Protein AF-A0A0B1SG20-F1 (afdb_monomer_lite)

pLDDT: mean 73.21, std 18.2, range [23.12, 96.12]

InterPro domains:
  IPR000331 Rap/Ran-GAP domain [PF02145] (2-87)
  IPR000331 Rap/Ran-GAP domain [PS50085] (1-107)
  IPR027107 Tuberin/Ral GTPase-activating protein subunit alpha [PTHR10063] (2-86)
  IPR035974 Rap/Ran-GAP superfamily [G3DSA:3.40.50.11210] (1-91)
  IPR035974 Rap/Ran-GAP superfamily [SSF111347] (1-87)

Structure (mmCIF, N/CA/C/O backbone):
data_AF-A0A0B1SG20-F1
#
_entry.id   AF-A0A0B1SG20-F1
#
loop_
_atom_site.group_PDB
_atom_site.id
_atom_site.type_symbol
_atom_site.label_atom_id
_atom_site.label_alt_id
_atom_site.label_comp_id
_atom_site.label_asym_id
_atom_site.label_entity_id
_atom_site.label_seq_id
_atom_site.pdbx_PDB_ins_code
_atom_site.Cartn_x
_atom_site.Cartn_y
_atom_site.Cartn_z
_atom_site.occupancy
_atom_site.B_iso_or_equiv
_atom_site.auth_seq_id
_atom_site.auth_comp_id
_atom_site.auth_asym_id
_atom_site.auth_atom_id
_atom_site.pdbx_PDB_model_num
ATOM 1 N N . LEU A 1 1 ? -15.759 2.752 -2.261 1.00 66.25 1 LEU A N 1
ATOM 2 C CA . LEU A 1 1 ? -14.675 2.130 -3.061 1.00 66.25 1 LEU A CA 1
ATOM 3 C C . LEU A 1 1 ? -13.446 3.017 -2.938 1.00 66.25 1 LEU A C 1
ATOM 5 O O . LEU A 1 1 ? -13.624 4.222 -2.870 1.00 66.25 1 LEU A O 1
ATOM 9 N N . LEU A 1 2 ? -12.249 2.433 -2.840 1.00 73.62 2 LEU A N 1
ATOM 10 C CA . LEU A 1 2 ? -11.008 3.153 -2.508 1.00 73.62 2 LEU A CA 1
ATOM 11 C C . LEU A 1 2 ? -10.599 4.209 -3.533 1.00 73.62 2 LEU A C 1
ATOM 13 O O . LEU A 1 2 ? -9.940 5.170 -3.176 1.00 73.62 2 LEU A O 1
ATOM 17 N N . GLY A 1 3 ? -11.008 4.039 -4.785 1.00 85.75 3 GLY A N 1
ATOM 18 C CA . GLY A 1 3 ? -10.676 4.927 -5.887 1.00 85.75 3 GLY A CA 1
ATOM 19 C C . GLY A 1 3 ? -10.754 4.172 -7.207 1.00 85.75 3 GLY A C 1
ATOM 20 O O . GLY A 1 3 ? -11.365 3.099 -7.283 1.00 85.75 3 GLY A O 1
ATOM 21 N N . THR A 1 4 ? -10.105 4.715 -8.227 1.00 92.38 4 THR A N 1
ATOM 22 C CA . THR A 1 4 ? -10.024 4.121 -9.563 1.00 92.38 4 THR A CA 1
ATOM 23 C C . THR A 1 4 ? -8.823 3.174 -9.635 1.00 92.38 4 THR A C 1
ATOM 25 O O . THR A 1 4 ? -7.746 3.529 -9.149 1.00 92.38 4 THR A O 1
ATOM 28 N N . PRO A 1 5 ? -8.959 1.965 -10.213 1.00 94.44 5 PRO A N 1
ATOM 29 C CA . PRO A 1 5 ? -7.810 1.106 -10.463 1.00 94.44 5 PRO A CA 1
ATOM 30 C C . PRO A 1 5 ? -6.901 1.722 -11.537 1.00 94.44 5 PRO A C 1
ATOM 32 O O . PRO A 1 5 ? -7.371 2.113 -12.604 1.00 94.44 5 PRO A O 1
ATOM 35 N N . ILE A 1 6 ? -5.598 1.781 -11.266 1.00 94.62 6 ILE A N 1
ATOM 36 C CA . ILE A 1 6 ? -4.571 2.322 -12.163 1.00 94.62 6 ILE A CA 1
ATOM 37 C C . ILE A 1 6 ? -3.450 1.296 -12.405 1.00 94.62 6 ILE A C 1
ATOM 39 O O . ILE A 1 6 ? -3.075 0.569 -11.479 1.00 94.62 6 ILE A O 1
ATOM 43 N N . PRO A 1 7 ? -2.886 1.220 -13.625 1.00 96.12 7 PRO A N 1
ATOM 44 C CA . PRO A 1 7 ? -1.748 0.350 -13.913 1.00 96.12 7 PRO A CA 1
ATOM 45 C C . PRO A 1 7 ? -0.464 0.855 -13.238 1.00 96.12 7 PRO A C 1
ATOM 47 O O . PRO A 1 7 ? -0.323 2.042 -12.932 1.00 96.12 7 PRO A O 1
ATOM 50 N N . LEU A 1 8 ? 0.505 -0.044 -13.040 1.00 95.50 8 LEU A N 1
ATOM 51 C CA . LEU A 1 8 ? 1.777 0.292 -12.383 1.00 95.50 8 LEU A CA 1
ATOM 52 C C . LEU A 1 8 ? 2.834 0.913 -13.313 1.00 95.50 8 LEU A C 1
ATOM 54 O O . LEU A 1 8 ? 3.915 1.256 -12.844 1.00 95.50 8 LEU A O 1
ATOM 58 N N . ASP A 1 9 ? 2.540 1.101 -14.601 1.00 93.62 9 ASP A N 1
ATOM 59 C CA . ASP A 1 9 ? 3.514 1.536 -15.622 1.00 93.62 9 ASP A CA 1
ATOM 60 C C . ASP A 1 9 ? 4.150 2.905 -15.331 1.00 93.62 9 ASP A C 1
ATOM 62 O O . ASP A 1 9 ? 5.279 3.184 -15.731 1.00 93.62 9 ASP A O 1
ATOM 66 N N . LYS A 1 10 ? 3.431 3.770 -14.606 1.00 92.44 10 LYS A N 1
ATOM 67 C CA . LYS A 1 10 ? 3.910 5.097 -14.177 1.00 92.44 10 LYS A CA 1
ATOM 68 C C . LYS A 1 10 ? 4.557 5.095 -12.791 1.00 92.44 10 LYS A C 1
ATOM 70 O O . LYS A 1 10 ? 4.834 6.156 -12.242 1.00 92.44 10 LYS A O 1
ATOM 75 N N . HIS A 1 11 ? 4.780 3.918 -12.225 1.00 92.44 11 HIS A N 1
ATOM 76 C CA . HIS A 1 11 ? 5.352 3.706 -10.903 1.00 92.44 11 HIS A CA 1
ATOM 77 C C . HIS A 1 11 ? 4.637 4.448 -9.749 1.00 92.44 11 HIS A C 1
ATOM 79 O O . HIS A 1 11 ? 5.293 5.106 -8.933 1.00 92.44 11 HIS A O 1
ATOM 85 N N . PRO A 1 12 ? 3.291 4.381 -9.655 1.00 89.69 12 PRO A N 1
ATOM 86 C CA . PRO A 1 12 ? 2.532 5.140 -8.663 1.00 89.69 12 PRO A CA 1
ATOM 87 C C . PRO A 1 12 ? 2.929 4.715 -7.243 1.00 89.69 12 PRO A C 1
ATOM 89 O O . PRO A 1 12 ? 2.995 3.522 -6.945 1.00 89.69 12 PRO A O 1
ATOM 92 N N . GLY A 1 13 ? 3.234 5.676 -6.365 1.00 84.94 13 GLY A N 1
ATOM 93 C CA . GLY A 1 13 ? 3.652 5.388 -4.985 1.00 84.94 13 GLY A CA 1
ATOM 94 C C . GLY A 1 13 ? 4.904 4.502 -4.872 1.00 84.94 13 GLY A C 1
ATOM 95 O O . GLY A 1 13 ? 5.062 3.791 -3.883 1.00 84.94 13 GLY A O 1
ATOM 96 N N . GLY A 1 14 ? 5.764 4.475 -5.901 1.00 88.00 14 GLY A N 1
ATOM 97 C CA . GLY A 1 14 ? 6.956 3.618 -5.948 1.00 88.00 14 GLY A CA 1
ATOM 98 C C . GLY A 1 14 ? 6.670 2.143 -6.262 1.00 88.00 14 GLY A C 1
ATOM 99 O O . GLY A 1 14 ? 7.557 1.292 -6.133 1.00 88.00 14 GLY A O 1
ATOM 100 N N . LEU A 1 15 ? 5.443 1.808 -6.672 1.00 90.62 15 LEU A N 1
ATOM 101 C CA . LEU A 1 15 ? 5.087 0.460 -7.102 1.00 90.62 15 LEU A CA 1
ATOM 102 C C . LEU A 1 15 ? 5.701 0.157 -8.477 1.00 90.62 15 LEU A C 1
ATOM 104 O O . LEU A 1 15 ? 5.764 1.029 -9.327 1.00 90.62 15 LEU A O 1
ATOM 108 N N . LEU A 1 16 ? 6.176 -1.068 -8.707 1.00 92.81 16 LEU A N 1
ATOM 109 C CA . LEU A 1 16 ? 6.900 -1.439 -9.923 1.00 92.81 16 LEU A CA 1
ATOM 110 C C . LEU A 1 16 ? 6.141 -2.562 -10.640 1.00 92.81 16 LEU A C 1
ATOM 112 O O . LEU A 1 16 ? 5.794 -3.553 -9.977 1.00 92.81 16 LEU A O 1
ATOM 116 N N . PRO A 1 17 ? 5.914 -2.454 -11.962 1.00 93.06 17 PRO A N 1
ATOM 117 C CA . PRO A 1 17 ? 5.288 -3.522 -12.732 1.00 93.06 17 PRO A CA 1
ATOM 118 C C . PRO A 1 17 ? 6.144 -4.794 -12.667 1.00 93.06 17 PRO A C 1
ATOM 120 O O . PRO A 1 17 ? 7.373 -4.740 -12.605 1.00 93.06 17 PRO A O 1
ATOM 123 N N . GLY A 1 18 ? 5.492 -5.957 -12.591 1.00 88.38 18 GLY A N 1
ATOM 124 C CA . GLY A 1 18 ? 6.158 -7.263 -12.477 1.00 88.38 18 GLY A CA 1
ATOM 125 C C . GLY A 1 18 ? 6.737 -7.590 -11.093 1.00 88.38 18 GLY A C 1
ATOM 126 O O . GLY A 1 18 ? 7.027 -8.751 -10.821 1.00 88.38 18 GLY A O 1
ATOM 127 N N . LYS A 1 19 ? 6.857 -6.606 -10.190 1.00 89.44 19 LYS A N 1
ATOM 128 C CA . LYS A 1 19 ? 7.351 -6.813 -8.818 1.00 89.44 19 LYS A CA 1
ATOM 129 C C . LYS A 1 19 ? 6.279 -6.596 -7.754 1.00 89.44 19 LYS A C 1
ATOM 131 O O . LYS A 1 19 ? 6.233 -7.338 -6.778 1.00 89.44 19 LYS A O 1
ATOM 136 N N . HIS A 1 20 ? 5.433 -5.580 -7.919 1.00 90.06 20 HIS A N 1
ATOM 137 C CA . HIS A 1 20 ? 4.448 -5.169 -6.909 1.00 90.06 20 HIS A CA 1
ATOM 138 C C . HIS A 1 20 ? 2.992 -5.407 -7.348 1.00 90.06 20 HIS A C 1
ATOM 140 O O . HIS A 1 20 ? 2.077 -4.899 -6.710 1.00 90.06 20 HIS A O 1
ATOM 146 N N . GLY A 1 21 ? 2.779 -6.199 -8.402 1.00 90.56 21 GLY A N 1
ATOM 147 C CA . GLY A 1 21 ? 1.460 -6.525 -8.948 1.00 90.56 21 GLY A CA 1
ATOM 148 C C . GLY A 1 21 ? 1.257 -5.968 -10.356 1.00 90.56 21 GLY A C 1
ATOM 149 O O . GLY A 1 21 ? 2.219 -5.612 -11.040 1.00 90.56 21 GLY A O 1
ATOM 150 N N . SER A 1 22 ? -0.001 -5.926 -10.791 1.00 93.25 22 SER A N 1
ATOM 151 C CA . SER A 1 22 ? -0.419 -5.414 -12.105 1.00 93.25 22 SER A CA 1
ATOM 152 C C . SER A 1 22 ? -1.104 -4.047 -12.026 1.00 93.25 22 SER A C 1
ATOM 154 O O . SER A 1 22 ? -0.972 -3.242 -12.946 1.00 93.25 22 SER A O 1
ATOM 156 N N . TYR A 1 23 ? -1.796 -3.757 -10.924 1.00 94.12 23 TYR A N 1
ATOM 157 C CA . TYR A 1 23 ? -2.494 -2.494 -10.707 1.00 94.12 23 TYR A CA 1
ATOM 158 C C . TYR A 1 23 ? -2.530 -2.128 -9.222 1.00 94.12 23 TYR A C 1
ATOM 160 O O . TYR A 1 23 ? -2.257 -2.953 -8.348 1.00 94.12 23 TYR A O 1
ATOM 168 N N . THR A 1 24 ? -2.899 -0.882 -8.948 1.00 92.62 24 THR A N 1
ATOM 169 C CA . THR A 1 24 ? -3.284 -0.422 -7.615 1.00 92.62 24 THR A CA 1
ATOM 170 C C . THR A 1 24 ? -4.504 0.493 -7.694 1.00 92.62 24 THR A C 1
ATOM 172 O O . THR A 1 24 ? -5.051 0.679 -8.775 1.00 92.62 24 THR A O 1
ATOM 175 N N . TYR A 1 25 ? -4.948 1.057 -6.574 1.00 92.75 25 TYR A N 1
ATOM 176 C CA . TYR A 1 25 ? -5.998 2.069 -6.541 1.00 92.75 25 TYR A CA 1
ATOM 177 C C . TYR A 1 25 ? -5.414 3.461 -6.330 1.00 92.75 25 TYR A C 1
ATOM 179 O O . TYR A 1 25 ? -4.451 3.641 -5.579 1.00 92.75 25 TYR A O 1
ATOM 187 N N . GLU A 1 26 ? -6.048 4.443 -6.955 1.00 89.56 26 GLU A N 1
ATOM 188 C CA . GLU A 1 26 ? -5.776 5.856 -6.742 1.00 89.56 26 GLU A CA 1
ATOM 189 C C . GLU A 1 26 ? -7.087 6.617 -6.540 1.00 89.56 26 GLU A C 1
ATOM 191 O O . GLU A 1 26 ? -8.058 6.423 -7.276 1.00 89.56 26 GLU A O 1
ATOM 196 N N . TYR A 1 27 ? -7.117 7.473 -5.526 1.00 88.56 27 TYR A N 1
ATOM 197 C CA . TYR A 1 27 ? -8.135 8.505 -5.375 1.00 88.56 27 TYR A CA 1
ATOM 198 C C . TYR A 1 27 ? -7.495 9.853 -5.683 1.00 88.56 27 TYR A C 1
ATOM 200 O O . TYR A 1 27 ? -6.377 10.117 -5.248 1.00 88.56 27 TYR A O 1
ATOM 208 N N . GLN A 1 28 ? -8.191 10.703 -6.425 1.00 87.69 28 GLN A N 1
ATOM 209 C CA . GLN A 1 28 ? -7.703 12.028 -6.773 1.00 87.69 28 GLN A CA 1
ATOM 210 C C . GLN A 1 28 ? -8.852 13.028 -6.683 1.00 87.69 28 GLN A C 1
ATOM 212 O O . GLN A 1 28 ? -9.927 12.775 -7.230 1.00 87.69 28 GLN A O 1
ATOM 217 N N . ASP A 1 29 ? -8.604 14.151 -6.016 1.00 86.62 29 ASP A N 1
ATOM 218 C CA . ASP A 1 29 ? -9.446 15.343 -6.063 1.00 86.62 29 ASP A CA 1
ATOM 219 C C . ASP A 1 29 ? -8.654 16.536 -6.632 1.00 86.62 29 ASP A C 1
ATOM 221 O O . ASP A 1 29 ? -7.595 16.361 -7.240 1.00 86.62 29 ASP A O 1
ATOM 225 N N . GLU A 1 30 ? -9.199 17.748 -6.519 1.00 92.38 30 GLU A N 1
ATOM 226 C CA . GLU A 1 30 ? -8.588 18.958 -7.084 1.00 92.38 30 GLU A CA 1
ATOM 227 C C . GLU A 1 30 ? -7.268 19.356 -6.402 1.00 92.38 30 GLU A C 1
ATOM 229 O O . GLU A 1 30 ? -6.474 20.072 -7.009 1.00 92.38 30 GLU A O 1
ATOM 234 N N . LEU A 1 31 ? -7.026 18.902 -5.168 1.00 88.19 31 LEU A N 1
ATOM 235 C CA . LEU A 1 31 ? -5.907 19.346 -4.326 1.00 88.19 31 LEU A CA 1
ATOM 236 C C . LEU A 1 31 ? -4.959 18.211 -3.938 1.00 88.19 31 LEU A C 1
ATOM 238 O O . LEU A 1 31 ? -3.803 18.442 -3.606 1.00 88.19 31 LEU A O 1
ATOM 242 N N . SER A 1 32 ? -5.440 16.974 -3.940 1.00 83.25 32 SER A N 1
ATOM 243 C CA . SER A 1 32 ? -4.737 15.840 -3.368 1.00 83.25 32 SER A CA 1
ATOM 244 C C . SER A 1 32 ? -4.865 14.601 -4.237 1.00 83.25 32 SER A C 1
ATOM 246 O O . SER A 1 32 ? -5.832 14.381 -4.975 1.00 83.25 32 SER A O 1
ATOM 248 N N . LYS A 1 33 ? -3.839 13.759 -4.141 1.00 85.06 33 LYS A N 1
ATOM 249 C CA . LYS A 1 33 ? -3.780 12.494 -4.856 1.00 85.06 33 LYS A CA 1
ATOM 250 C C . LYS A 1 33 ? -3.256 11.414 -3.942 1.00 85.06 33 LYS A C 1
ATOM 252 O O . LYS A 1 33 ? -2.156 11.487 -3.408 1.00 85.06 33 LYS A O 1
ATOM 257 N N . ILE A 1 34 ? -4.046 10.368 -3.819 1.00 87.00 34 ILE A N 1
ATOM 258 C CA . ILE A 1 34 ? -3.840 9.290 -2.881 1.00 87.00 34 ILE A CA 1
ATOM 259 C C . ILE A 1 34 ? -3.594 8.010 -3.660 1.00 87.00 34 ILE A C 1
ATOM 261 O O . ILE A 1 34 ? -4.517 7.437 -4.233 1.00 87.00 34 ILE A O 1
ATOM 265 N N . THR A 1 35 ? -2.356 7.526 -3.641 1.00 89.62 35 THR A N 1
ATOM 266 C CA . THR A 1 35 ? -2.028 6.189 -4.137 1.00 89.62 35 THR A CA 1
ATOM 267 C C . THR A 1 35 ? -2.069 5.185 -2.991 1.00 89.62 35 THR A C 1
ATOM 269 O O . THR A 1 35 ? -1.381 5.338 -1.981 1.00 89.62 35 THR A O 1
ATOM 272 N N . PHE A 1 36 ? -2.829 4.111 -3.169 1.00 87.38 36 PHE A N 1
ATOM 273 C CA . PHE A 1 36 ? -2.922 3.038 -2.189 1.00 87.38 36 PHE A CA 1
ATOM 274 C C . PHE A 1 36 ? -1.835 1.980 -2.426 1.00 87.38 36 PHE A C 1
ATOM 276 O O . PHE A 1 36 ? -1.590 1.583 -3.560 1.00 87.38 36 PHE A O 1
ATOM 283 N N . LEU A 1 37 ? -1.172 1.495 -1.371 1.00 87.06 37 LEU A N 1
ATOM 284 C CA . LEU A 1 37 ? -0.185 0.407 -1.455 1.00 87.06 37 LEU A CA 1
ATOM 285 C C . LEU A 1 37 ? -0.793 -0.890 -0.912 1.00 87.06 37 LEU A C 1
ATOM 287 O O . LEU A 1 37 ? -0.548 -1.293 0.225 1.00 87.06 37 LEU A O 1
ATOM 291 N N . VAL A 1 38 ? -1.596 -1.554 -1.744 1.00 87.31 38 VAL A N 1
ATOM 292 C CA . VAL A 1 38 ? -2.424 -2.688 -1.314 1.00 87.31 38 VAL A CA 1
ATOM 293 C C . VAL A 1 38 ? -1.609 -3.984 -1.231 1.00 87.31 38 VAL A C 1
ATOM 295 O O . VAL A 1 38 ? -1.284 -4.600 -2.244 1.00 87.31 38 VAL A O 1
ATOM 298 N N . ALA A 1 39 ? -1.318 -4.439 -0.009 1.00 83.94 39 ALA A N 1
ATOM 299 C CA . ALA A 1 39 ? -0.474 -5.612 0.260 1.00 83.94 39 ALA A CA 1
ATOM 300 C C . ALA A 1 39 ? -0.946 -6.920 -0.408 1.00 83.94 39 ALA A C 1
ATOM 302 O O . ALA A 1 39 ? -0.119 -7.769 -0.764 1.00 83.94 39 ALA A O 1
ATOM 303 N N . THR A 1 40 ? -2.261 -7.087 -0.570 1.00 83.69 40 THR A N 1
ATOM 304 C CA . THR A 1 40 ? -2.884 -8.263 -1.198 1.00 83.69 40 THR A CA 1
ATOM 305 C C . THR A 1 40 ? -2.799 -8.267 -2.719 1.00 83.69 40 THR A C 1
ATOM 307 O O . THR A 1 40 ? -2.845 -9.342 -3.308 1.00 83.69 40 THR A O 1
ATOM 310 N N . LEU A 1 41 ? -2.624 -7.104 -3.355 1.00 88.56 41 LEU A N 1
ATOM 311 C CA . LEU A 1 41 ? -2.358 -7.011 -4.796 1.00 88.56 41 LEU A CA 1
ATOM 312 C C . LEU A 1 41 ? -0.884 -7.279 -5.131 1.00 88.56 41 LEU A C 1
ATOM 314 O O . LEU A 1 41 ? -0.549 -7.580 -6.276 1.00 88.56 41 LEU A O 1
ATOM 318 N N . MET A 1 42 ? 0.005 -7.198 -4.137 1.00 88.12 42 MET A N 1
ATOM 319 C CA . MET A 1 42 ? 1.420 -7.505 -4.316 1.00 88.12 42 MET A CA 1
ATOM 320 C C . MET A 1 42 ? 1.645 -9.027 -4.275 1.00 88.12 42 MET A C 1
ATOM 322 O O . MET A 1 42 ? 1.155 -9.689 -3.354 1.00 88.12 42 MET A O 1
ATOM 326 N N . PRO A 1 43 ? 2.439 -9.607 -5.190 1.00 85.94 43 PRO A N 1
ATOM 327 C CA . PRO A 1 43 ? 2.795 -11.021 -5.124 1.00 85.94 43 PRO A CA 1
ATOM 328 C C . PRO A 1 43 ? 3.658 -11.311 -3.887 1.00 85.94 43 PRO A C 1
ATOM 330 O O . PRO A 1 43 ? 4.423 -10.462 -3.423 1.00 85.94 43 PRO A O 1
ATOM 333 N N . GLN A 1 44 ? 3.521 -12.509 -3.320 1.00 79.00 44 GLN A N 1
ATOM 334 C CA . GLN A 1 44 ? 4.429 -13.004 -2.285 1.00 79.00 44 GLN A CA 1
ATOM 335 C C . GLN A 1 44 ? 5.609 -13.705 -2.958 1.00 79.00 44 GLN A C 1
ATOM 337 O O . GLN A 1 44 ? 5.406 -14.560 -3.814 1.00 79.00 44 GLN A O 1
ATOM 342 N N . ALA A 1 45 ? 6.836 -13.336 -2.591 1.00 78.50 45 ALA A N 1
ATOM 343 C CA . ALA A 1 45 ? 8.017 -14.016 -3.107 1.00 78.50 45 ALA A CA 1
ATOM 344 C C . ALA A 1 45 ? 8.224 -15.346 -2.366 1.00 78.50 45 ALA A C 1
ATOM 346 O O . ALA A 1 45 ? 8.148 -15.384 -1.138 1.00 78.50 45 ALA A O 1
ATOM 347 N N . GLU A 1 46 ? 8.524 -16.419 -3.104 1.00 81.50 46 GLU A N 1
ATOM 348 C CA . GLU A 1 46 ? 8.730 -17.768 -2.545 1.00 81.50 46 GLU A CA 1
ATOM 349 C C . GLU A 1 46 ? 9.859 -17.797 -1.500 1.00 81.50 46 GLU A C 1
ATOM 351 O O . GLU A 1 46 ? 9.750 -18.461 -0.474 1.00 81.50 46 GLU A O 1
ATOM 356 N N . ASN A 1 47 ? 10.898 -16.982 -1.706 1.00 84.31 47 ASN A N 1
ATOM 357 C CA . ASN A 1 47 ? 12.040 -16.844 -0.797 1.00 84.31 47 ASN A CA 1
ATOM 358 C C . ASN A 1 47 ? 11.853 -15.753 0.281 1.00 84.31 47 ASN A C 1
ATOM 360 O O . ASN A 1 47 ? 12.824 -15.343 0.915 1.00 84.31 47 ASN A O 1
ATOM 364 N N . ASP A 1 48 ? 10.632 -15.246 0.484 1.00 76.31 48 ASP A N 1
ATOM 365 C CA . ASP A 1 48 ? 10.320 -14.203 1.473 1.00 76.31 48 ASP A CA 1
ATOM 366 C C . ASP A 1 48 ? 9.074 -14.569 2.305 1.00 76.31 48 ASP A C 1
ATOM 368 O O . ASP A 1 48 ? 8.038 -13.900 2.221 1.00 76.31 48 ASP A O 1
ATOM 372 N N . PRO A 1 49 ? 9.146 -15.626 3.141 1.00 75.44 49 PRO A N 1
ATOM 373 C CA . PRO A 1 49 ? 8.006 -16.096 3.935 1.00 75.44 49 PRO A CA 1
ATOM 374 C C . PRO A 1 49 ? 7.497 -15.044 4.931 1.00 75.44 49 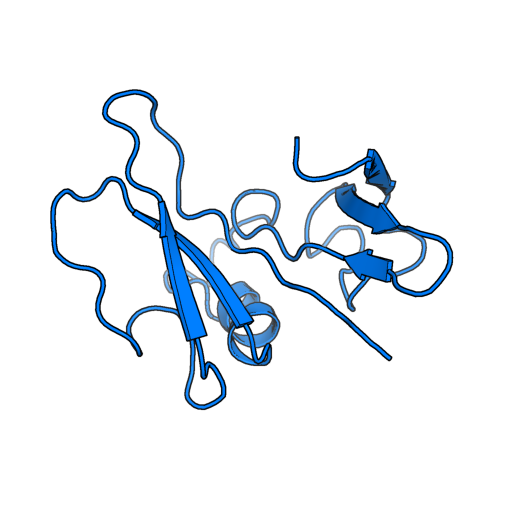PRO A C 1
ATOM 376 O O . PRO A 1 49 ? 6.332 -15.063 5.318 1.00 75.44 49 PRO A O 1
ATOM 379 N N . HIS A 1 50 ? 8.349 -14.093 5.317 1.00 74.38 50 HIS A N 1
ATOM 380 C CA . HIS A 1 50 ? 7.997 -12.996 6.217 1.00 74.38 50 HIS A CA 1
ATOM 381 C C . HIS A 1 50 ? 7.529 -11.726 5.489 1.00 74.38 50 HIS A C 1
ATOM 383 O O . HIS A 1 50 ? 7.288 -10.709 6.140 1.00 74.38 50 HIS A O 1
ATOM 389 N N . CYS A 1 51 ? 7.387 -11.763 4.158 1.00 79.88 51 CYS A N 1
ATOM 390 C CA . CYS A 1 51 ? 6.942 -10.630 3.342 1.00 79.88 51 CYS A CA 1
ATOM 391 C C . CYS A 1 51 ? 7.753 -9.339 3.584 1.00 79.88 51 CYS A C 1
ATOM 393 O O . CYS A 1 51 ? 7.210 -8.230 3.521 1.00 79.88 51 CYS A O 1
ATOM 395 N N . ASN A 1 52 ? 9.054 -9.458 3.857 1.00 79.19 52 ASN A N 1
ATOM 396 C CA . ASN A 1 52 ? 9.947 -8.333 4.120 1.00 79.19 52 ASN A CA 1
ATOM 397 C C . ASN A 1 52 ? 9.968 -7.326 2.968 1.00 79.19 52 ASN A C 1
ATOM 399 O O . ASN A 1 52 ? 10.069 -6.122 3.203 1.00 79.19 52 ASN A O 1
ATOM 403 N N . MET A 1 53 ? 9.858 -7.794 1.725 1.00 80.00 53 MET A N 1
ATOM 404 C CA . MET A 1 53 ? 9.854 -6.933 0.542 1.00 80.00 53 MET A CA 1
ATOM 405 C C . MET A 1 53 ? 8.620 -6.031 0.512 1.00 80.00 53 MET A C 1
ATOM 407 O O . MET A 1 53 ? 8.748 -4.826 0.298 1.00 80.00 53 MET A O 1
ATOM 411 N N . LYS A 1 54 ? 7.443 -6.591 0.818 1.00 81.50 54 LYS A N 1
ATOM 412 C CA . LYS A 1 54 ? 6.203 -5.816 0.968 1.00 81.50 54 LYS A CA 1
ATOM 413 C C . LYS A 1 54 ? 6.309 -4.869 2.157 1.00 81.50 54 LYS A C 1
ATOM 415 O O . LYS A 1 54 ? 6.001 -3.685 2.039 1.00 81.50 54 LYS A O 1
ATOM 420 N N . LYS A 1 55 ? 6.814 -5.376 3.287 1.00 79.06 55 LYS A N 1
ATOM 421 C CA . LYS A 1 55 ? 6.973 -4.609 4.524 1.00 79.06 55 LYS A CA 1
ATOM 422 C C . LYS A 1 55 ? 7.869 -3.391 4.326 1.00 79.06 55 LYS A C 1
ATOM 424 O O . LYS A 1 55 ? 7.523 -2.339 4.831 1.00 79.06 55 LYS A O 1
ATOM 429 N N . LYS A 1 56 ? 8.961 -3.477 3.561 1.00 80.06 56 LYS A N 1
ATOM 430 C CA . LYS A 1 56 ? 9.837 -2.322 3.280 1.00 80.06 56 LYS A CA 1
ATOM 431 C C . LYS A 1 56 ? 9.114 -1.165 2.585 1.00 80.06 56 LYS A C 1
ATOM 433 O O . LYS A 1 56 ? 9.381 -0.017 2.911 1.00 80.06 56 LYS A O 1
ATOM 438 N N . LEU A 1 57 ? 8.206 -1.462 1.656 1.00 80.00 57 LEU A N 1
ATOM 439 C CA . LEU A 1 57 ? 7.410 -0.441 0.964 1.00 80.00 57 LEU A CA 1
ATOM 440 C C . LEU A 1 57 ? 6.318 0.124 1.870 1.00 80.00 57 LEU A C 1
ATOM 442 O O . LEU A 1 57 ? 6.136 1.330 1.963 1.00 80.00 57 LEU A O 1
ATOM 446 N N . ILE A 1 58 ? 5.612 -0.768 2.559 1.00 78.62 58 ILE A N 1
ATOM 447 C CA . ILE A 1 58 ? 4.445 -0.455 3.384 1.00 78.62 58 ILE A CA 1
ATOM 448 C C . ILE A 1 58 ? 4.829 0.274 4.675 1.00 78.62 58 ILE A C 1
ATOM 450 O O . ILE A 1 58 ? 4.212 1.271 5.036 1.00 78.62 58 ILE A O 1
ATOM 454 N N . ALA A 1 59 ? 5.863 -0.199 5.366 1.00 74.12 59 ALA A N 1
ATOM 455 C CA . ALA A 1 59 ? 6.265 0.290 6.679 1.00 74.12 59 ALA A CA 1
ATOM 456 C C . ALA A 1 59 ? 6.952 1.664 6.652 1.00 74.12 59 ALA A C 1
ATOM 458 O O . ALA A 1 59 ? 7.233 2.200 7.721 1.00 74.12 59 ALA A O 1
ATOM 459 N N . ASN A 1 60 ? 7.226 2.209 5.463 1.00 75.69 60 ASN A N 1
ATOM 460 C CA . ASN A 1 60 ? 7.764 3.556 5.277 1.00 75.69 60 ASN A CA 1
ATOM 461 C C . ASN A 1 60 ? 6.665 4.627 5.115 1.00 75.69 60 ASN A C 1
ATOM 463 O O . ASN A 1 60 ? 6.967 5.771 4.794 1.00 75.69 60 ASN A O 1
ATOM 467 N N . ASN A 1 61 ? 5.390 4.267 5.291 1.00 72.31 61 ASN A N 1
ATOM 468 C CA . ASN A 1 61 ? 4.270 5.202 5.187 1.00 72.31 61 ASN A CA 1
ATOM 469 C C . ASN A 1 61 ? 3.817 5.668 6.575 1.00 72.31 61 ASN A C 1
ATOM 471 O O . ASN A 1 61 ? 3.761 4.874 7.516 1.00 72.31 61 ASN A O 1
ATOM 475 N N . PHE A 1 62 ? 3.431 6.942 6.682 1.00 72.44 62 PHE A N 1
ATOM 476 C CA . PHE A 1 62 ? 3.008 7.551 7.949 1.00 72.44 62 PHE A CA 1
ATOM 477 C C . PHE A 1 62 ? 1.646 7.046 8.448 1.00 72.44 62 PHE A C 1
ATOM 479 O O . PHE A 1 62 ? 1.414 6.955 9.656 1.00 72.44 62 PHE A O 1
ATOM 486 N N . VAL A 1 63 ? 0.750 6.713 7.515 1.00 73.69 63 VAL A N 1
ATOM 487 C CA . VAL A 1 63 ? -0.628 6.281 7.782 1.00 73.69 63 VAL A CA 1
ATOM 488 C C . VAL A 1 63 ? -0.851 4.902 7.178 1.00 73.69 63 VAL A C 1
ATOM 490 O O . VAL A 1 63 ? -0.362 4.593 6.093 1.00 73.69 63 VAL A O 1
ATOM 493 N N . SER A 1 64 ? -1.579 4.049 7.889 1.00 74.88 64 SER A N 1
ATOM 494 C CA . SER A 1 64 ? -1.951 2.722 7.408 1.00 74.88 64 SER A CA 1
ATOM 495 C C . SER A 1 64 ? -3.395 2.416 7.772 1.00 74.88 64 SER A C 1
ATOM 497 O O . SER A 1 64 ? -3.785 2.504 8.932 1.00 74.88 64 SER A O 1
ATOM 499 N N . ILE A 1 65 ? -4.199 2.015 6.798 1.00 76.50 65 ILE A N 1
ATOM 500 C CA . ILE A 1 65 ? -5.486 1.367 7.085 1.00 76.50 65 ILE A CA 1
ATOM 501 C C . ILE A 1 65 ? -5.224 -0.123 7.254 1.00 76.50 65 ILE A C 1
ATOM 503 O O . ILE A 1 65 ? -4.375 -0.679 6.569 1.00 76.50 65 ILE A O 1
ATOM 507 N N . VAL A 1 66 ? -5.899 -0.753 8.201 1.00 74.56 66 VAL A N 1
ATOM 508 C CA . VAL A 1 66 ? -5.729 -2.156 8.543 1.00 74.56 66 VAL A CA 1
ATOM 509 C C . VA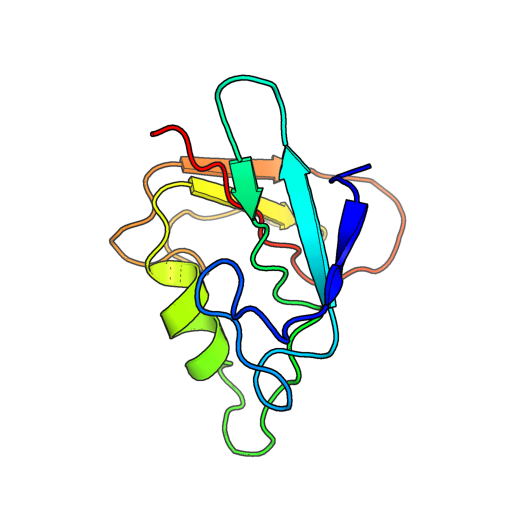L A 1 66 ? -7.103 -2.803 8.581 1.00 74.56 66 VAL A C 1
ATOM 511 O O . VAL A 1 66 ? -7.950 -2.465 9.404 1.00 74.56 66 VAL A O 1
ATOM 514 N N . PHE A 1 67 ? -7.314 -3.771 7.698 1.00 74.94 67 PHE A N 1
ATOM 515 C CA . PHE A 1 67 ? -8.477 -4.650 7.770 1.00 74.94 67 PHE A CA 1
ATOM 516 C C . PHE A 1 67 ? -8.083 -5.857 8.608 1.00 74.94 67 PHE A C 1
ATOM 518 O O . PHE A 1 67 ? -7.263 -6.674 8.180 1.00 74.94 67 PHE A O 1
ATOM 525 N N . ASN A 1 68 ? -8.598 -5.904 9.836 1.00 70.12 68 ASN A N 1
ATOM 526 C CA . ASN A 1 68 ? -8.268 -6.934 10.810 1.00 70.12 68 ASN A CA 1
ATOM 527 C C . ASN A 1 68 ? -9.483 -7.823 11.062 1.00 70.12 68 ASN A C 1
ATOM 529 O O . ASN A 1 68 ? -10.381 -7.485 11.827 1.00 70.12 68 ASN A O 1
ATOM 533 N N . GLU A 1 69 ? -9.469 -8.994 10.442 1.00 71.56 69 GLU A N 1
ATOM 534 C CA . GLU A 1 69 ? -10.500 -10.016 10.629 1.00 71.56 69 GLU A CA 1
ATOM 535 C C . GLU A 1 69 ? -10.033 -11.144 11.558 1.00 71.56 69 GLU A C 1
ATOM 537 O O . GLU A 1 69 ? -10.695 -12.169 11.685 1.00 71.56 69 GLU A O 1
ATOM 542 N N . SER A 1 70 ? -8.889 -10.979 12.234 1.00 68.00 70 SER A N 1
ATOM 543 C CA . SER A 1 70 ? -8.337 -12.024 13.108 1.00 68.00 70 SER A CA 1
ATOM 544 C C . SER A 1 70 ? -9.138 -12.236 14.398 1.00 68.00 70 SER A C 1
ATOM 546 O O . SER A 1 70 ? -8.908 -13.216 15.104 1.00 68.00 70 SER A O 1
ATOM 548 N N . GLY A 1 71 ? -10.033 -11.305 14.747 1.00 67.00 71 GLY A N 1
ATOM 549 C CA . GLY A 1 71 ? -10.746 -11.286 16.028 1.00 67.00 71 GLY A CA 1
ATOM 550 C C . GLY A 1 71 ? -9.867 -10.925 17.235 1.00 67.00 71 GLY A C 1
ATOM 551 O O . GLY A 1 71 ? -10.383 -10.792 18.342 1.00 67.00 71 GLY A O 1
ATOM 552 N N . ALA A 1 72 ? -8.557 -10.743 17.041 1.00 70.62 72 ALA A N 1
ATOM 553 C CA . ALA A 1 72 ? -7.630 -10.275 18.063 1.00 70.62 72 ALA A CA 1
ATOM 554 C C . ALA A 1 72 ? -7.428 -8.751 17.957 1.00 70.62 72 ALA A C 1
ATOM 556 O O . ALA A 1 72 ? -7.424 -8.230 16.842 1.00 70.62 72 ALA A O 1
ATOM 557 N N . PRO A 1 73 ? -7.201 -8.032 19.074 1.00 69.50 73 PRO A N 1
ATOM 558 C CA . PRO A 1 73 ? -6.928 -6.596 19.039 1.00 69.50 73 PRO A CA 1
ATOM 559 C C . PRO A 1 73 ? -5.710 -6.264 18.170 1.00 69.50 73 PRO A C 1
ATOM 561 O O . PRO A 1 73 ? -4.642 -6.867 18.336 1.00 69.5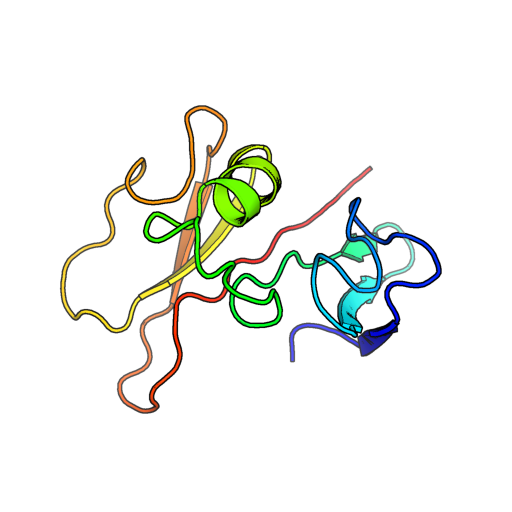0 73 PRO A O 1
ATOM 564 N N . PHE A 1 74 ? -5.837 -5.281 17.275 1.00 70.69 74 PHE A N 1
ATOM 565 C CA . PHE A 1 74 ? -4.698 -4.826 16.486 1.00 70.69 74 PHE A CA 1
ATOM 566 C C . PHE A 1 74 ? -3.665 -4.114 17.371 1.00 70.69 74 PHE A C 1
ATOM 568 O O . PHE A 1 74 ? -3.977 -3.180 18.110 1.00 70.69 74 PHE A O 1
ATOM 575 N N . LYS A 1 75 ? -2.395 -4.522 17.266 1.00 68.06 75 LYS A N 1
ATOM 576 C CA . LYS A 1 75 ? -1.282 -3.886 17.979 1.00 68.06 75 LYS A CA 1
ATOM 577 C C . LYS A 1 75 ? -0.422 -3.066 17.017 1.00 68.06 75 LYS A C 1
ATOM 579 O O . LYS A 1 75 ? 0.204 -3.619 16.107 1.00 68.06 75 LYS A O 1
ATOM 584 N N . LEU A 1 76 ? -0.331 -1.757 17.267 1.00 65.19 76 LEU A N 1
ATOM 585 C CA . LEU A 1 76 ? 0.628 -0.863 16.605 1.00 65.19 76 LEU A CA 1
ATOM 586 C C . LEU A 1 76 ? 2.053 -1.436 16.721 1.00 65.19 76 LEU A C 1
ATOM 588 O O . LEU A 1 76 ? 2.475 -1.863 17.796 1.00 65.19 76 LEU A O 1
ATOM 592 N N . GLY A 1 77 ? 2.772 -1.497 15.597 1.00 62.03 77 GLY A N 1
ATOM 593 C CA . GLY A 1 77 ? 4.096 -2.128 15.493 1.00 62.03 77 GLY A CA 1
ATOM 594 C C . GLY A 1 77 ? 4.106 -3.568 14.960 1.00 62.03 77 GLY A C 1
ATOM 595 O O . GLY A 1 77 ? 5.171 -4.075 14.610 1.00 62.03 77 GLY A O 1
ATOM 596 N N . SER A 1 78 ? 2.951 -4.238 14.850 1.00 62.56 78 SER A N 1
ATOM 597 C CA . SER A 1 78 ? 2.896 -5.620 14.332 1.00 62.56 78 SER A CA 1
ATOM 598 C C . SER A 1 78 ? 3.235 -5.688 12.840 1.00 62.56 78 SER A C 1
ATOM 600 O O . SER A 1 78 ? 4.018 -6.529 12.398 1.00 62.56 78 SER A O 1
ATOM 602 N N . VAL A 1 79 ? 2.674 -4.759 12.061 1.00 59.47 79 VAL A N 1
ATOM 603 C CA . VAL A 1 79 ? 2.840 -4.698 10.599 1.00 59.47 79 VAL A CA 1
ATOM 604 C C . VAL A 1 79 ? 3.429 -3.362 10.167 1.00 59.47 79 VAL A C 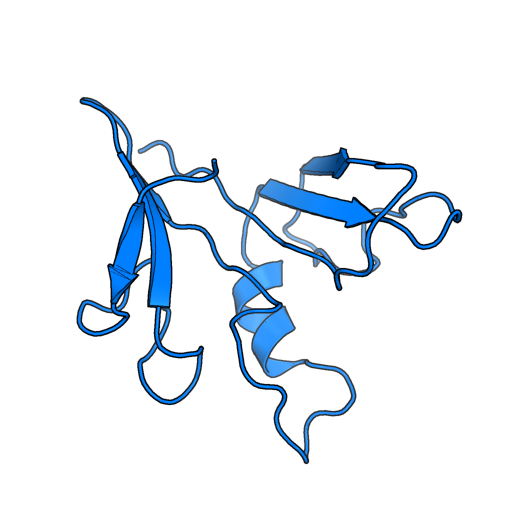1
ATOM 606 O O . VAL A 1 79 ? 4.360 -3.317 9.362 1.00 59.47 79 VAL A O 1
ATOM 609 N N . CYS A 1 80 ? 2.920 -2.284 10.748 1.00 57.38 80 CYS A N 1
ATOM 610 C CA . CYS A 1 80 ? 3.351 -0.930 10.473 1.00 57.38 80 CYS A CA 1
ATOM 611 C C . CYS A 1 80 ? 4.673 -0.692 11.227 1.00 57.38 80 CYS A C 1
ATOM 613 O O . CYS A 1 80 ? 4.736 -0.922 12.433 1.00 57.38 80 CYS A O 1
ATOM 615 N N . GLY A 1 81 ? 5.757 -0.371 10.516 1.00 59.19 81 GLY A N 1
ATOM 616 C CA . GLY A 1 81 ? 7.087 -0.219 11.118 1.00 59.19 81 GLY A CA 1
ATOM 617 C C . GLY A 1 81 ? 7.199 0.994 12.045 1.00 59.19 81 GLY A C 1
ATOM 618 O O . GLY A 1 81 ? 6.204 1.601 12.424 1.00 59.19 81 GLY A O 1
ATOM 619 N N . GLN A 1 82 ? 8.432 1.377 12.386 1.00 58.84 82 GLN A N 1
ATOM 620 C CA . GLN A 1 82 ? 8.704 2.485 13.317 1.00 58.84 82 GLN A CA 1
ATOM 621 C C . GLN A 1 82 ? 8.151 3.849 12.859 1.00 58.84 82 GLN A C 1
ATOM 623 O O . GLN A 1 82 ? 8.002 4.740 13.687 1.00 58.84 82 GLN A O 1
ATOM 628 N N . PHE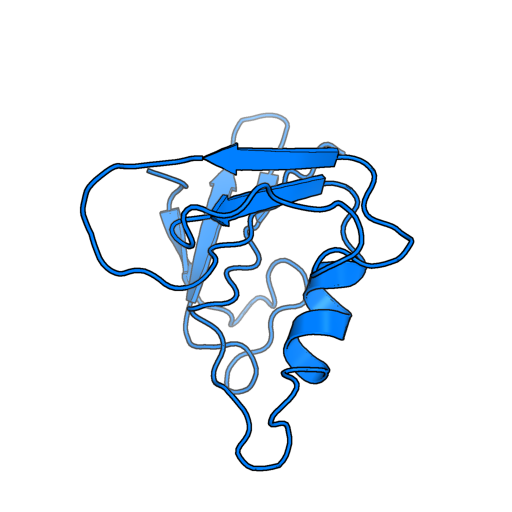 A 1 83 ? 7.839 4.004 11.569 1.00 59.91 83 PHE A N 1
ATOM 629 C CA . PHE A 1 83 ? 7.346 5.250 10.970 1.00 59.91 83 PHE A CA 1
ATOM 630 C C . PHE A 1 83 ? 5.820 5.334 10.867 1.00 59.91 83 PHE A C 1
ATOM 632 O O . PHE A 1 83 ? 5.288 6.318 10.360 1.00 59.91 83 PHE A O 1
ATOM 639 N N . ALA A 1 84 ? 5.098 4.314 11.326 1.00 59.28 84 ALA A N 1
ATOM 640 C CA . ALA A 1 84 ? 3.648 4.339 11.306 1.00 59.28 84 ALA A CA 1
ATOM 641 C C . ALA A 1 84 ? 3.105 5.044 12.548 1.00 59.28 84 ALA A C 1
ATOM 643 O O . ALA A 1 84 ? 3.234 4.542 13.665 1.00 59.28 84 ALA A O 1
ATOM 644 N N . HIS A 1 85 ? 2.468 6.195 12.342 1.00 60.66 85 HIS A N 1
ATOM 645 C CA . HIS A 1 85 ? 1.927 7.006 13.432 1.00 60.66 85 HIS A CA 1
ATOM 646 C C . HIS A 1 85 ? 0.456 6.702 13.716 1.00 60.66 85 HIS A C 1
ATOM 648 O O . HIS A 1 85 ? 0.013 6.842 14.853 1.00 60.66 85 HIS A O 1
ATOM 654 N N . VAL A 1 86 ? -0.300 6.273 12.699 1.00 62.81 86 VAL A N 1
ATOM 655 C CA . VAL A 1 86 ? -1.740 6.008 12.816 1.00 62.81 86 VAL A CA 1
ATOM 656 C C . VAL A 1 86 ? -2.106 4.720 12.080 1.00 62.81 86 VAL A C 1
ATOM 658 O O . VAL A 1 86 ? -1.725 4.528 10.922 1.00 62.81 86 VAL A O 1
ATOM 661 N N . ALA A 1 87 ? -2.875 3.857 12.752 1.00 63.41 87 ALA A N 1
ATOM 662 C CA . ALA A 1 87 ? -3.507 2.681 12.166 1.00 63.41 87 ALA A CA 1
ATOM 663 C C . ALA A 1 87 ? -5.033 2.771 12.310 1.00 63.41 87 ALA A C 1
ATOM 665 O O . ALA A 1 87 ? -5.531 2.930 13.424 1.00 63.41 87 ALA A O 1
ATOM 666 N N . LEU A 1 88 ? -5.766 2.670 11.198 1.00 64.88 88 LEU A N 1
ATOM 667 C CA . LEU A 1 88 ? -7.232 2.619 11.199 1.00 64.88 88 LEU A CA 1
ATOM 668 C C . LEU A 1 88 ? -7.696 1.170 11.074 1.00 64.88 88 LEU A C 1
ATOM 670 O O . LEU A 1 88 ? -7.508 0.567 10.022 1.00 64.88 88 LEU A O 1
ATOM 674 N N . GLU A 1 89 ? -8.295 0.620 12.128 1.00 66.88 89 GLU A N 1
ATOM 675 C CA . GLU A 1 89 ? -8.825 -0.744 12.135 1.00 66.88 89 GLU A CA 1
ATOM 676 C C . GLU A 1 89 ? -10.277 -0.770 11.640 1.00 66.88 89 GLU A C 1
ATOM 678 O O . GLU A 1 89 ? -11.165 -0.184 12.260 1.00 66.88 89 GLU A O 1
ATOM 683 N N . ALA A 1 90 ? -10.523 -1.471 10.534 1.00 65.19 90 ALA A N 1
ATOM 684 C CA . ALA A 1 90 ? -11.866 -1.798 10.068 1.00 65.19 90 ALA A CA 1
ATOM 685 C C . ALA A 1 90 ? -12.158 -3.278 10.352 1.00 65.19 90 ALA A C 1
ATOM 687 O O . ALA A 1 90 ? -11.455 -4.157 9.850 1.00 65.19 90 ALA A O 1
ATOM 688 N N . SER A 1 91 ? -13.198 -3.548 11.144 1.00 59.44 91 SER A N 1
ATOM 689 C CA . SER A 1 91 ? -13.706 -4.896 11.416 1.00 59.44 91 SER A CA 1
ATOM 690 C C . SER A 1 91 ? -15.044 -5.093 10.697 1.00 59.44 91 SER A C 1
ATOM 692 O O . SER A 1 91 ? -16.010 -4.379 10.956 1.00 59.44 91 SER A O 1
ATOM 694 N N . ASN A 1 92 ? -15.100 -6.050 9.766 1.00 54.00 92 ASN A N 1
ATOM 695 C CA . ASN A 1 92 ? -16.336 -6.496 9.122 1.00 54.00 92 ASN A CA 1
ATOM 696 C C . ASN A 1 92 ? -16.571 -7.967 9.483 1.00 54.00 92 ASN A C 1
ATOM 698 O O . ASN A 1 92 ? -15.660 -8.784 9.425 1.00 54.00 92 ASN A O 1
ATOM 702 N N . PHE A 1 93 ? -17.802 -8.317 9.859 1.00 46.03 93 PHE A N 1
ATOM 703 C CA . PHE A 1 93 ? -18.146 -9.646 10.384 1.00 46.03 93 PHE A CA 1
ATOM 704 C C . PHE A 1 93 ? -18.232 -10.750 9.306 1.00 46.03 93 PHE A C 1
ATOM 706 O O . PHE A 1 93 ? -18.601 -11.879 9.613 1.00 46.03 93 PHE A O 1
ATOM 713 N N . CYS A 1 94 ? -17.939 -10.462 8.033 1.00 41.06 94 CYS A N 1
ATOM 714 C CA . CYS A 1 94 ? -18.052 -11.450 6.959 1.00 41.06 94 CYS A CA 1
ATOM 715 C C . CYS A 1 94 ? -17.337 -10.992 5.675 1.00 41.06 94 CYS A C 1
ATOM 717 O O . CYS A 1 94 ? -17.899 -10.178 4.945 1.00 41.06 94 CYS A O 1
ATOM 719 N N . LEU A 1 95 ? -16.134 -11.516 5.396 1.00 34.75 95 LEU A N 1
ATOM 720 C CA . LEU A 1 95 ? -15.655 -12.050 4.101 1.00 34.75 95 LEU A CA 1
ATOM 721 C C . LEU A 1 95 ? -14.122 -12.136 4.086 1.00 34.75 95 LEU A C 1
ATOM 723 O O . LEU A 1 95 ? -13.450 -11.125 4.185 1.00 34.75 95 LEU A O 1
ATOM 727 N N . CYS A 1 96 ? -13.598 -13.339 3.837 1.00 34.41 96 CYS A N 1
ATOM 728 C CA . CYS A 1 96 ? -12.175 -13.664 3.753 1.00 34.41 96 CYS A CA 1
ATOM 729 C C . CYS A 1 96 ? -11.346 -12.679 2.907 1.00 34.41 96 CYS A C 1
ATOM 731 O O . CYS A 1 96 ? -11.239 -12.867 1.694 1.00 34.41 96 CYS A O 1
ATOM 733 N N . PHE A 1 97 ? -10.658 -11.721 3.533 1.00 31.53 97 PHE A N 1
ATOM 734 C CA . PHE A 1 97 ? -9.566 -11.001 2.875 1.00 31.53 97 PHE A CA 1
ATOM 735 C C . PHE A 1 97 ? -8.381 -10.759 3.813 1.00 31.53 97 PHE A C 1
ATOM 737 O O . PHE A 1 97 ? -8.506 -10.324 4.953 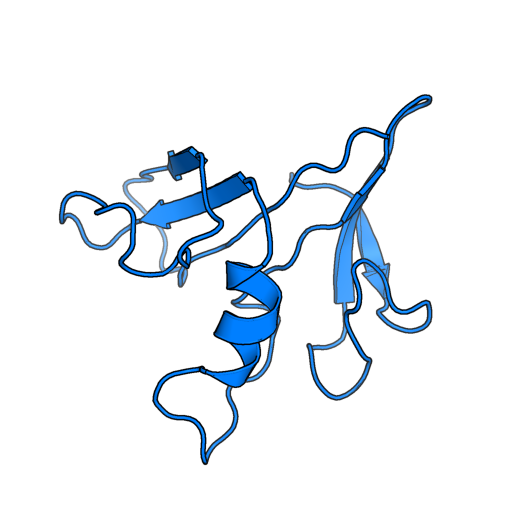1.00 31.53 97 PHE A O 1
ATOM 744 N N . ASN A 1 98 ? -7.187 -11.043 3.289 1.00 31.86 98 ASN A N 1
ATOM 745 C CA . ASN A 1 98 ? -5.924 -10.692 3.921 1.00 31.86 98 ASN A CA 1
ATOM 746 C C . ASN A 1 98 ? -5.795 -9.164 4.041 1.00 31.86 98 ASN A C 1
ATOM 748 O O . ASN A 1 98 ? -6.231 -8.426 3.161 1.00 31.86 98 ASN A O 1
ATOM 752 N N . LEU A 1 99 ? -5.150 -8.729 5.123 1.00 38.69 99 LEU A N 1
ATOM 753 C CA . LEU A 1 99 ? -4.741 -7.364 5.456 1.00 38.69 99 LEU A CA 1
ATOM 754 C C . LEU A 1 99 ? -4.616 -6.419 4.237 1.00 38.69 99 LEU A C 1
ATOM 756 O O . LEU A 1 99 ? -3.633 -6.462 3.494 1.00 38.69 99 LEU A O 1
ATOM 760 N N . VAL A 1 100 ? -5.591 -5.530 4.051 1.00 45.34 100 VAL A N 1
ATOM 761 C CA . VAL A 1 100 ? -5.504 -4.438 3.072 1.00 45.34 100 VAL A CA 1
ATOM 762 C C . VAL A 1 100 ? -4.853 -3.240 3.763 1.00 45.34 100 VAL A C 1
ATOM 764 O O . VAL A 1 100 ? -5.304 -2.817 4.820 1.00 45.34 100 VAL A O 1
ATOM 767 N N . LEU A 1 101 ? -3.766 -2.724 3.187 1.00 51.84 101 LEU A N 1
ATOM 768 C CA . LEU A 1 101 ? -3.065 -1.546 3.688 1.00 51.84 101 LEU A CA 1
ATOM 769 C C . LEU A 1 101 ? -3.192 -0.387 2.700 1.00 51.84 101 LEU A C 1
ATOM 771 O O . LEU A 1 101 ? -3.052 -0.574 1.495 1.00 51.84 101 LEU A O 1
ATOM 775 N N . LEU A 1 102 ? -3.551 0.791 3.208 1.00 48.91 102 LEU A N 1
ATOM 776 C CA . LEU A 1 102 ? -3.958 1.959 2.421 1.00 48.91 102 LEU A CA 1
ATOM 777 C C . LEU A 1 102 ? -3.306 3.222 2.995 1.00 48.91 102 LEU A C 1
ATOM 779 O O . LEU A 1 102 ? -3.223 3.348 4.216 1.00 48.91 102 LEU A O 1
ATOM 783 N N . PHE A 1 103 ? -2.870 4.139 2.128 1.00 49.62 103 PHE A N 1
ATOM 784 C CA . PHE A 1 103 ? -2.244 5.419 2.487 1.00 49.62 103 PHE A CA 1
ATOM 785 C C . PHE A 1 103 ? -3.046 6.606 1.930 1.00 49.62 103 PHE A C 1
ATOM 787 O O . PHE A 1 103 ? -3.853 6.385 1.038 1.00 49.62 103 PHE A O 1
ATOM 794 N N . PHE A 1 104 ? -2.804 7.816 2.465 1.00 26.64 104 PHE A N 1
ATOM 795 C CA . PHE A 1 104 ? -3.327 9.148 2.108 1.00 26.64 104 PHE A CA 1
ATOM 796 C C . PHE A 1 104 ? -2.133 10.098 1.898 1.00 26.64 104 PHE A C 1
ATOM 798 O O . PHE A 1 104 ? -1.397 10.325 2.853 1.00 26.64 104 PHE A O 1
ATOM 805 N N . CYS A 1 105 ? -1.928 10.654 0.697 1.00 25.61 105 CYS A N 1
ATOM 806 C CA . CYS A 1 105 ? -0.924 11.703 0.466 1.00 25.61 105 CYS A CA 1
ATOM 807 C C . CYS A 1 105 ? -1.646 13.050 0.308 1.00 25.61 105 CYS A C 1
ATOM 809 O O . CYS A 1 105 ? -2.350 13.250 -0.680 1.00 25.61 105 CYS A O 1
ATOM 811 N N . SER A 1 106 ? -1.483 13.952 1.276 1.00 23.12 106 SER A N 1
ATOM 812 C CA . SER A 1 106 ? -1.672 15.392 1.058 1.00 23.12 106 SER A CA 1
ATOM 813 C C . SER A 1 106 ? -0.291 15.997 0.851 1.00 23.12 106 SER A C 1
ATOM 815 O O . SER A 1 106 ? 0.658 15.511 1.469 1.00 23.12 106 SER A O 1
ATOM 817 N N . GLU A 1 107 ? -0.218 16.978 -0.049 1.00 32.62 107 GLU A N 1
ATOM 818 C CA . GLU A 1 107 ? 0.989 17.712 -0.466 1.00 32.62 107 GLU A CA 1
ATOM 819 C C . GLU A 1 107 ? 1.941 18.087 0.680 1.00 32.62 107 GLU A C 1
ATOM 821 O O . GLU A 1 107 ? 1.452 18.472 1.769 1.00 32.62 107 GLU A O 1
#

Radius of gyration: 13.79 Å; chains: 1; bounding box: 30×37×35 Å

Sequence (107 aa):
LLGTPIPLDKHPGGLLPGKHGSYTYEYQDELSKITFLVATLMPQAENDPHCNMKKKLIANNFVSIVFNESGAPFKLGSVCGQFAHVALEASNFCLCFNLVLLFFCSE

Secondary structure (DSSP, 8-state):
---EEEEGGG-GGG--TTTS-SEEEEEE-SS-EEE---TTTSPPPTT-TT-HHHHHHHTT-SEEEEE--SSSPP-TTSSS-TT--EEEEE--SS-------------

Foldseek 3Di:
DQADKDACPVCPLVAHPPAAAGIFHWDDDPQFIWTWSWNQRGDDDPVCPPSVVSLVSQLQAQEWEWEDAPPDDDDPPPRRHPNHPYYHYDYDPDDDDDITITHTDGD

Organism: Oesophagostomum dentatum (NCBI:txid61180)